Protein 4L5E (pdb70)

Radius of gyration: 9.97 Å; Cα contacts (8 Å, |Δi|>4): 25; chains: 1; bounding box: 21×19×26 Å

Nearest PDB structures (foldseek):
  4l5e-assembly1_A-2  TM=1.013E+00  e=5.249E-06  Aquifex aeolicus VF5
  6p0s-assembly1_B  TM=9.399E-01  e=7.888E-02  Escherichia coli K-12
  6p0u-assembly1_B  TM=9.503E-01  e=1.076E-01  Escherichia coli K-12
  1etv-assembly1_B  TM=9.286E-01  e=1.767E-01  Escherichia coli
  1ety-assembly1_B  TM=9.278E-01  e=2.001E-01  Escherichia coli

Secondary structure (DSSP, 8-state):
---HHHHHHHHHHHHHHHTTT-HHHHHH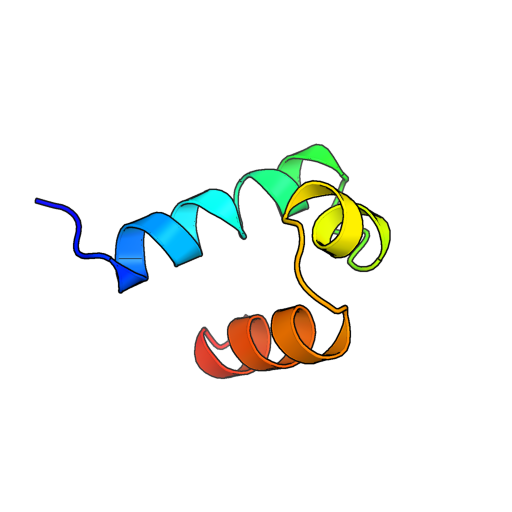HHTS-HHHHHHHHHHHT-

Foldseek 3Di:
DDDPLRVLVVLLVVLCVVVVNPLCVSCVVSVHDSVVSVVSCVVVVD

Solvent-accessible surface area: 3604 Å² total; per-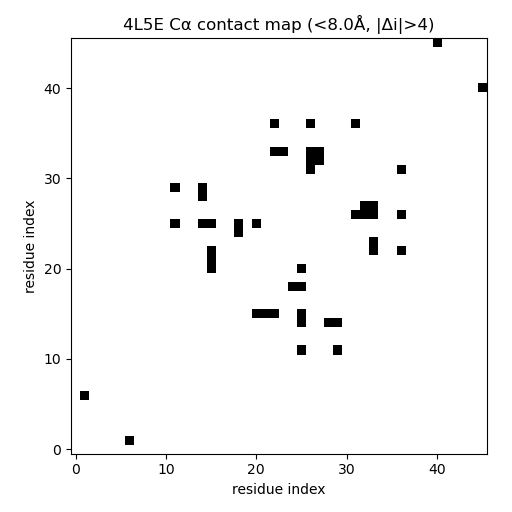residue (Å²): 232,110,58,144,140,64,93,74,63,66,81,4,62,118,3,0,159,104,26,134,103,66,83,110,81,0,2,106,100,37,66,44,60,51,179,34,0,116,108,44,15,147,98,33,71,116

B-factor: mean 19.21, std 9.19, range [7.22, 52.63]

CATH classification: 1.10.10.60

Structure (mmCIF, N/CA/C/O backbone):
data_4L5E
#
_entry.id   4L5E
#
_cell.length_a   33.378
_cell.length_b   62.268
_cell.length_c   54.513
_cell.angle_alpha   90.00
_cell.angle_beta   90.00
_cell.angle_gamma   90.00
#
_symmetry.space_group_name_H-M   'C 2 2 21'
#
loop_
_entity.id
_entity.type
_entity.pdbx_description
1 polymer 'Transcriptional regulator (NtrC family)'
2 non-polymer 'SULFATE ION'
3 water water
#
loop_
_atom_site.group_PDB
_atom_site.id
_atom_site.type_symbol
_atom_site.label_atom_id
_atom_site.label_alt_id
_atom_site.label_comp_id
_atom_site.label_asym_id
_atom_site.label_entity_id
_atom_site.label_seq_id
_atom_site.pdbx_PDB_ins_code
_atom_site.Cartn_x
_atom_site.Cartn_y
_atom_site.Cartn_z
_atom_site.occupancy
_atom_site.B_iso_or_equiv
_atom_site.auth_seq_id
_atom_site.auth_comp_id
_atom_site.auth_asym_id
_atom_site.auth_atom_id
_atom_site.pdbx_PDB_model_num
ATOM 1 N N A HIS A 1 1 ? 11.386 20.661 -19.055 0.53 15.18 393 HIS A N 1
ATOM 2 N N B HIS A 1 1 ? 10.568 21.812 -18.312 0.47 22.56 393 HIS A N 1
ATOM 3 C CA A HIS A 1 1 ? 10.073 20.100 -19.363 0.53 15.07 393 HIS A CA 1
ATOM 4 C CA B HIS A 1 1 ? 9.919 20.635 -18.873 0.47 19.52 393 HIS A CA 1
ATOM 5 C C A HIS A 1 1 ? 9.754 18.950 -18.412 0.53 14.67 393 HIS A C 1
ATOM 6 C C B HIS A 1 1 ? 9.673 19.585 -17.800 0.47 14.77 393 HIS A C 1
ATOM 7 O O A HIS A 1 1 ? 10.614 18.104 -18.150 0.53 13.93 393 HIS A O 1
ATOM 8 O O B HIS A 1 1 ? 10.509 19.369 -16.927 0.47 14.20 393 HIS A O 1
ATOM 33 N N . LYS A 1 2 ? 8.527 18.921 -17.892 1.00 13.32 394 LYS A N 1
ATOM 34 C CA . LYS A 1 2 ? 8.139 17.889 -16.937 1.00 12.95 394 LYS A CA 1
ATOM 35 C C . LYS A 1 2 ? 7.439 16.722 -17.626 1.00 11.67 394 LYS A C 1
ATOM 36 O O . LYS A 1 2 ? 6.444 16.904 -18.333 1.00 12.74 394 LYS A O 1
ATOM 55 N N . SER A 1 3 ? 7.956 15.523 -17.388 1.00 11.77 395 SER A N 1
ATOM 56 C CA . SER A 1 3 ? 7.324 14.289 -17.828 1.00 12.15 395 SER A CA 1
ATOM 57 C C . SER A 1 3 ? 6.044 14.031 -17.052 1.00 11.06 395 SER A C 1
ATOM 58 O O . SER A 1 3 ? 5.813 14.632 -16.004 1.00 10.14 395 SER A O 1
ATOM 66 N N . ILE A 1 4 ? 5.235 13.093 -17.531 1.00 11.52 396 ILE A N 1
ATOM 67 C CA . ILE A 1 4 ? 4.055 12.645 -16.797 1.00 12.34 396 ILE A CA 1
ATOM 68 C C . ILE A 1 4 ? 4.427 12.181 -15.390 1.00 11.85 396 ILE A C 1
ATOM 69 O O . ILE A 1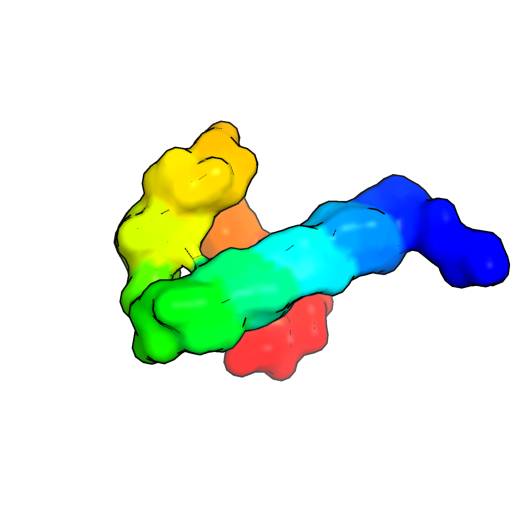 4 ? 3.746 12.506 -14.413 1.00 11.98 396 ILE A O 1
ATOM 85 N N . LYS A 1 5 ? 5.509 11.426 -15.283 1.00 11.88 397 LYS A N 1
ATOM 86 C CA . LYS A 1 5 ? 5.944 10.924 -13.982 1.00 12.18 397 LYS A CA 1
ATOM 87 C C . LYS A 1 5 ? 6.265 12.078 -13.038 1.00 10.79 397 LYS A C 1
ATOM 88 O O . LYS A 1 5 ? 5.911 12.038 -11.855 1.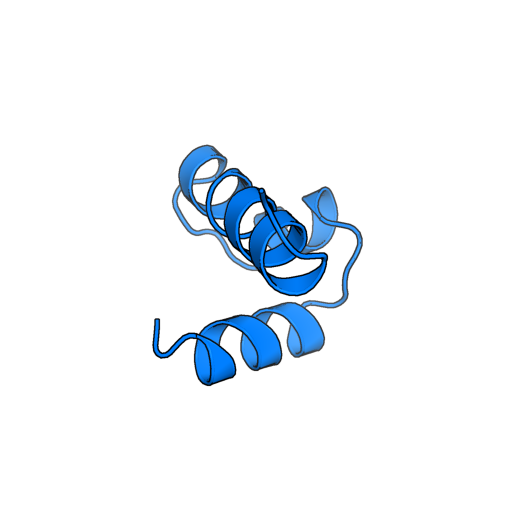00 11.07 397 LYS A O 1
ATOM 107 N N . GLU A 1 6 ? 6.944 13.099 -13.551 1.00 10.09 398 GLU A N 1
ATOM 108 C CA . GLU A 1 6 ? 7.326 14.246 -12.731 1.00 10.69 398 GLU A CA 1
ATOM 109 C C . GLU A 1 6 ? 6.107 15.047 -12.299 1.00 9.91 398 GLU A C 1
ATOM 110 O O . GLU A 1 6 ? 6.009 15.462 -11.148 1.00 10.57 398 GLU A O 1
ATOM 122 N N . ILE A 1 7 ? 5.164 15.246 -13.208 1.00 9.66 399 ILE A N 1
ATOM 123 C CA . ILE A 1 7 ? 3.945 15.958 -12.877 1.00 10.66 399 ILE A CA 1
ATOM 124 C C . ILE A 1 7 ? 3.191 15.242 -11.752 1.00 9.90 399 ILE A C 1
ATOM 125 O O . ILE A 1 7 ? 2.720 15.879 -10.811 1.00 10.02 399 ILE A O 1
ATOM 141 N N . GLU A 1 8 ? 3.085 13.923 -11.839 1.00 8.49 400 GLU A N 1
ATOM 142 C CA . GLU A 1 8 ? 2.419 13.145 -10.792 1.00 9.46 400 GLU A CA 1
ATOM 143 C C . GLU A 1 8 ? 3.154 13.261 -9.450 1.00 8.91 400 GLU A C 1
ATOM 144 O O . GLU A 1 8 ? 2.534 13.501 -8.411 1.00 9.30 400 GLU A O 1
ATOM 156 N N . LYS A 1 9 ? 4.469 13.095 -9.479 1.00 9.21 401 LYS A N 1
ATOM 157 C CA . LYS A 1 9 ? 5.296 13.185 -8.278 1.00 9.66 401 LYS A CA 1
ATOM 158 C C . LYS A 1 9 ? 5.138 14.532 -7.602 1.00 9.85 401 LYS A C 1
ATOM 159 O O . LYS A 1 9 ? 4.968 14.609 -6.378 1.00 9.66 401 LYS A O 1
ATOM 178 N N . GLU A 1 10 ? 5.191 15.601 -8.385 1.00 10.04 402 GLU A N 1
ATOM 179 C CA . GLU A 1 10 ? 5.081 16.941 -7.827 1.00 10.79 402 GLU A CA 1
ATOM 180 C C . GLU A 1 10 ? 3.731 17.147 -7.161 1.00 10.46 402 GLU A C 1
ATOM 181 O O . GLU A 1 10 ? 3.654 17.759 -6.097 1.00 10.44 402 GLU A O 1
ATOM 193 N N . GLU A 1 11 ? 2.658 16.648 -7.773 1.00 9.47 403 GLU A N 1
ATOM 194 C CA . GLU A 1 11 ? 1.329 16.829 -7.176 1.00 8.45 403 GLU A CA 1
ATOM 195 C C . GLU A 1 11 ? 1.168 15.992 -5.902 1.00 7.86 403 GLU A C 1
ATOM 196 O O . GLU A 1 11 ? 0.596 16.458 -4.914 1.00 8.90 403 GLU A O 1
ATOM 208 N N . ILE A 1 12 ? 1.663 14.760 -5.923 1.00 8.08 404 ILE A N 1
ATOM 209 C CA . ILE A 1 12 ? 1.587 13.901 -4.745 1.00 8.43 404 ILE A CA 1
ATOM 210 C C . ILE A 1 12 ? 2.288 14.552 -3.560 1.00 7.82 404 ILE A C 1
ATOM 211 O O . ILE A 1 12 ? 1.751 14.617 -2.453 1.00 8.56 404 ILE A O 1
ATOM 227 N N . ILE A 1 13 ? 3.503 15.032 -3.781 1.00 8.50 405 ILE A N 1
ATOM 228 C CA A ILE A 1 13 ? 4.270 15.645 -2.706 0.67 9.27 405 ILE A CA 1
ATOM 229 C CA B ILE A 1 13 ? 4.268 15.648 -2.702 0.33 9.46 405 ILE A CA 1
ATOM 230 C C . ILE A 1 13 ? 3.656 16.978 -2.250 1.00 8.64 405 ILE A C 1
ATOM 231 O O . ILE A 1 13 ? 3.623 17.278 -1.051 1.00 9.49 405 ILE A O 1
ATOM 260 N N . LYS A 1 14 ? 3.149 17.767 -3.192 1.00 9.44 406 LYS A N 1
ATOM 261 C CA . LYS A 1 14 ? 2.456 19.011 -2.859 1.00 9.12 406 LYS A CA 1
ATOM 262 C C . LYS A 1 14 ? 1.264 18.747 -1.929 1.00 8.53 406 LYS A C 1
ATOM 263 O O . LYS A 1 14 ? 1.086 19.422 -0.913 1.00 10.32 406 LYS A O 1
ATOM 282 N N . VAL A 1 15 ? 0.438 17.770 -2.275 1.00 8.22 407 VAL A N 1
ATOM 283 C CA . VAL A 1 15 ? -0.742 17.478 -1.477 1.00 9.05 407 VAL A CA 1
ATOM 284 C C . VAL A 1 15 ? -0.327 16.942 -0.106 1.00 8.91 407 VAL A C 1
ATOM 285 O O . VAL A 1 15 ? -0.887 17.339 0.903 1.00 9.13 407 VAL A O 1
ATOM 298 N N . LEU A 1 16 ? 0.658 16.056 -0.058 1.00 7.97 408 LEU A N 1
ATOM 299 C CA . LEU A 1 16 ? 1.129 15.558 1.231 1.00 8.12 408 LEU A CA 1
ATOM 300 C C . LEU A 1 16 ? 1.574 16.710 2.123 1.00 9.50 408 LEU A C 1
ATOM 301 O O . LEU A 1 16 ? 1.260 16.721 3.309 1.00 11.08 408 LEU A O 1
ATOM 317 N N . LYS A 1 17 ? 2.285 17.687 1.572 1.00 10.11 409 LYS A N 1
ATOM 318 C CA . LYS A 1 17 ? 2.691 18.853 2.348 1.00 12.35 409 LYS A CA 1
ATOM 319 C C . LYS A 1 17 ? 1.472 19.603 2.884 1.00 13.32 409 LYS A C 1
ATOM 320 O O . LYS A 1 17 ? 1.439 20.000 4.055 1.00 13.45 409 LYS A O 1
ATOM 339 N N . GLU A 1 18 ? 0.465 19.785 2.034 1.00 13.38 410 GLU A N 1
ATOM 340 C CA . GLU A 1 18 ? -0.738 20.533 2.399 1.00 14.76 410 GLU A CA 1
ATOM 341 C C . GLU A 1 18 ? -1.472 19.921 3.585 1.00 12.41 410 GLU A C 1
ATOM 342 O O . GLU A 1 18 ? -2.053 20.646 4.398 1.00 14.11 410 GLU A O 1
ATOM 354 N N . VAL A 1 19 ? -1.463 18.594 3.677 1.00 11.83 411 VAL A N 1
ATOM 355 C CA . VAL A 1 19 ? -2.144 17.902 4.774 1.00 12.32 411 VAL A CA 1
ATOM 356 C C . VAL A 1 19 ? -1.162 17.280 5.774 1.00 11.77 411 VAL A C 1
ATOM 357 O O . VAL A 1 19 ? -1.499 16.332 6.488 1.00 13.39 411 VAL A O 1
ATOM 370 N N . ASN A 1 20 ? 0.037 17.847 5.846 1.00 12.06 412 ASN A N 1
ATOM 371 C CA . ASN A 1 20 ? 1.009 17.480 6.870 1.00 14.63 412 ASN A CA 1
ATOM 372 C C . ASN A 1 20 ? 1.257 15.980 6.899 1.00 12.59 412 ASN A C 1
ATOM 373 O O . ASN A 1 20 ? 1.341 15.356 7.966 1.00 15.23 412 ASN A O 1
ATOM 384 N N . PHE A 1 21 ? 1.359 15.419 5.701 1.00 11.95 413 PHE A N 1
ATOM 385 C CA . PHE A 1 21 ? 1.688 14.018 5.473 1.00 12.68 413 PHE A CA 1
ATOM 386 C C . PHE A 1 21 ? 0.713 13.017 6.073 1.00 11.65 413 PHE A C 1
ATOM 387 O O . PHE A 1 21 ? 1.065 11.876 6.337 1.00 13.20 413 PHE A O 1
ATOM 404 N N . ASN A 1 22 ? -0.534 13.442 6.225 1.00 10.11 414 ASN A N 1
ATOM 405 C CA . ASN A 1 22 ? -1.618 12.519 6.507 1.00 10.81 414 ASN A CA 1
ATOM 406 C C . ASN A 1 22 ? -1.927 11.794 5.199 1.00 10.01 414 ASN A C 1
ATOM 407 O O . ASN A 1 22 ? -2.548 12.347 4.293 1.00 9.83 414 ASN A O 1
ATOM 418 N N A LYS A 1 23 ? -1.462 10.557 5.097 0.52 9.95 415 LYS A N 1
ATOM 419 N N B LYS A 1 23 ? -1.483 10.546 5.104 0.48 9.97 415 LYS A N 1
ATOM 420 C CA A LYS A 1 23 ? -1.535 9.83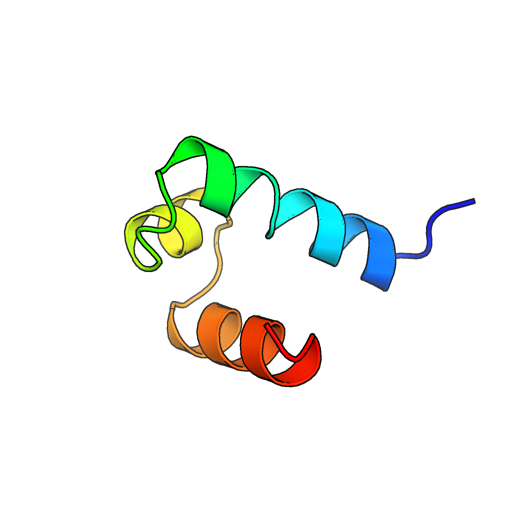3 3.838 0.52 10.45 415 LYS A CA 1
ATOM 421 C CA B LYS A 1 23 ? -1.530 9.811 3.842 0.48 11.00 415 LYS A CA 1
ATOM 422 C C A LYS A 1 23 ? -2.981 9.553 3.428 0.52 9.33 415 LYS A C 1
ATOM 423 C C B LYS A 1 23 ? -2.949 9.427 3.420 0.48 9.82 415 LYS A C 1
ATOM 424 O O A LYS A 1 23 ? -3.335 9.688 2.258 0.52 7.54 415 LYS A O 1
ATOM 425 O O B LYS A 1 23 ? -3.249 9.354 2.230 0.48 9.19 415 LYS A O 1
ATOM 462 N N . LYS A 1 24 ? -3.827 9.186 4.383 1.00 9.42 416 LYS A N 1
ATOM 463 C CA . LYS A 1 24 ? -5.218 8.895 4.070 1.00 10.95 416 LYS A CA 1
ATOM 464 C C . LYS A 1 24 ? -5.891 10.103 3.429 1.00 10.54 416 LYS A C 1
ATOM 465 O O . LYS A 1 24 ? -6.516 9.996 2.375 1.00 10.45 416 LYS A O 1
ATOM 484 N N . LEU A 1 25 ? -5.762 11.262 4.061 1.00 8.86 417 LEU A N 1
ATOM 485 C CA . LEU A 1 25 ? -6.342 12.477 3.507 1.00 8.52 417 LEU A CA 1
ATOM 486 C C . LEU A 1 25 ? -5.735 12.799 2.156 1.00 8.03 417 LEU A C 1
ATOM 487 O O . LEU A 1 25 ? -6.442 13.189 1.233 1.00 8.07 417 LEU A O 1
ATOM 503 N N . ALA A 1 26 ? -4.421 12.658 2.045 1.00 7.93 418 ALA A N 1
ATOM 504 C CA . ALA A 1 26 ? -3.749 12.934 0.782 1.00 7.43 418 ALA A CA 1
ATOM 505 C C . ALA A 1 26 ? -4.313 12.050 -0.323 1.00 7.64 418 ALA A C 1
ATOM 506 O O . ALA A 1 26 ? -4.593 12.530 -1.422 1.00 7.66 418 ALA A O 1
ATOM 513 N N . SER A 1 27 ? -4.491 10.766 -0.040 1.00 7.22 419 SER A N 1
ATOM 514 C CA . SER A 1 27 ? -4.994 9.844 -1.045 1.00 9.07 419 SER A CA 1
ATOM 515 C C . SER A 1 27 ? -6.389 10.263 -1.501 1.00 8.62 419 SER A C 1
ATOM 516 O O . SER A 1 27 ? -6.693 10.198 -2.700 1.00 9.96 419 SER A O 1
ATOM 524 N N . GLU A 1 28 ? -7.219 10.724 -0.567 1.00 8.54 420 GLU A N 1
ATOM 525 C CA . GLU A 1 28 ? -8.575 11.147 -0.909 1.00 9.34 420 GLU A CA 1
ATOM 526 C C . GLU A 1 28 ? -8.551 12.390 -1.796 1.00 9.67 420 GLU A C 1
ATOM 527 O O . GLU A 1 28 ? -9.341 12.511 -2.730 1.00 11.90 420 GLU A O 1
ATOM 539 N N . ILE A 1 29 ? -7.634 13.306 -1.515 1.00 7.97 421 ILE A N 1
ATOM 540 C CA . ILE A 1 29 ? -7.511 14.531 -2.307 1.00 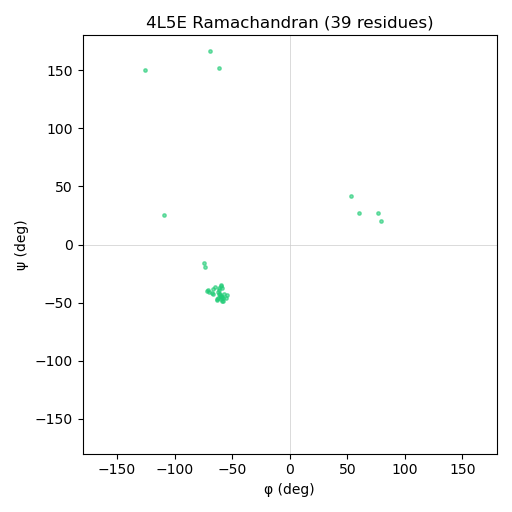9.07 421 ILE A CA 1
ATOM 541 C C . ILE A 1 29 ? -6.950 14.249 -3.703 1.00 8.67 421 ILE A C 1
ATOM 542 O O . ILE A 1 29 ? -7.377 14.846 -4.701 1.00 10.48 421 ILE A O 1
ATOM 558 N N . LEU A 1 30 ? -5.990 13.334 -3.773 1.00 7.97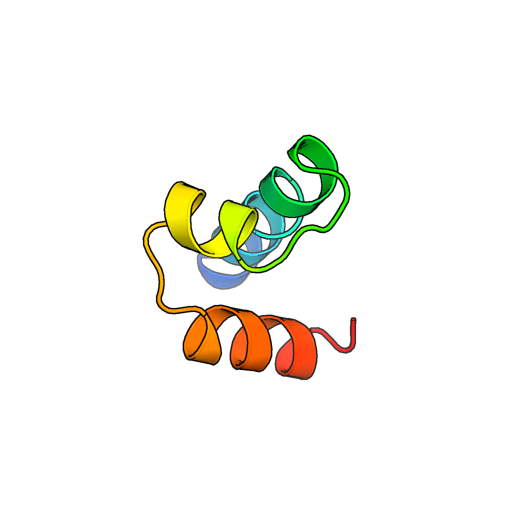 422 LEU A N 1
ATOM 559 C CA . LEU A 1 30 ? -5.349 12.955 -5.037 1.00 9.17 422 LEU A CA 1
ATOM 560 C C . LEU A 1 30 ? -6.248 12.091 -5.937 1.00 9.16 422 LEU A C 1
ATOM 561 O O . LEU A 1 30 ? -6.013 11.966 -7.145 1.00 9.77 422 LEU A O 1
ATOM 577 N N . GLY A 1 31 ? -7.271 11.484 -5.351 1.00 9.86 423 GLY A N 1
ATOM 578 C CA . GLY A 1 31 ? -8.159 10.621 -6.097 1.00 10.38 423 GLY A CA 1
ATOM 579 C C . GLY A 1 31 ? -7.581 9.255 -6.391 1.00 12.12 423 GLY A C 1
ATOM 580 O O . GLY A 1 31 ? -7.961 8.619 -7.376 1.00 14.39 423 GLY A O 1
ATOM 584 N N . ILE A 1 32 ? -6.674 8.794 -5.534 1.00 12.39 424 ILE A N 1
ATOM 585 C CA . ILE A 1 32 ? -6.065 7.481 -5.695 1.00 12.64 424 ILE A CA 1
ATOM 586 C C . ILE A 1 32 ? -6.236 6.671 -4.416 1.00 13.83 424 ILE A C 1
ATOM 587 O O . ILE A 1 32 ? -6.287 7.245 -3.320 1.00 14.13 424 ILE A O 1
ATOM 603 N N . PRO A 1 33 ? -6.315 5.339 -4.543 1.00 14.99 425 PRO A N 1
ATOM 604 C CA . PRO A 1 33 ? -6.405 4.492 -3.350 1.00 15.21 425 PRO A CA 1
ATOM 605 C C . PRO A 1 33 ? -5.174 4.646 -2.470 1.00 13.61 425 PRO A C 1
ATOM 606 O O . PRO A 1 33 ? -4.089 4.945 -2.970 1.00 11.81 425 PRO A O 1
ATOM 617 N N . LEU A 1 34 ? -5.339 4.435 -1.172 1.00 13.31 426 LEU A N 1
ATOM 618 C CA . LEU A 1 34 ? -4.227 4.545 -0.248 1.00 13.73 426 LEU A CA 1
ATOM 619 C C . LEU A 1 34 ? -3.102 3.573 -0.621 1.00 11.85 426 LEU A C 1
ATOM 620 O O . LEU A 1 34 ? -1.929 3.923 -0.531 1.00 12.42 426 LEU A O 1
ATOM 636 N N . ARG A 1 35 ? -3.448 2.371 -1.075 1.00 11.92 427 ARG A N 1
ATOM 637 C CA . ARG A 1 35 ? -2.431 1.400 -1.482 1.00 12.56 427 ARG A CA 1
ATOM 638 C C . ARG A 1 35 ? -1.566 1.934 -2.625 1.00 12.98 427 ARG A C 1
ATOM 639 O O . ARG A 1 35 ? -0.375 1.644 -2.693 1.00 13.81 427 ARG A O 1
ATOM 660 N N . THR A 1 36 ? -2.172 2.705 -3.519 1.00 11.55 428 THR A N 1
ATOM 661 C CA . THR A 1 36 ? -1.456 3.279 -4.655 1.00 10.90 428 THR A CA 1
ATOM 662 C C . THR A 1 36 ? -0.527 4.396 -4.186 1.00 10.65 428 THR A C 1
ATOM 663 O O . THR A 1 36 ? 0.602 4.508 -4.656 1.00 11.50 428 THR A O 1
ATOM 674 N N . LEU A 1 37 ? -0.988 5.212 -3.244 1.00 9.53 429 LEU A N 1
ATOM 675 C CA . LEU A 1 37 ? -0.112 6.219 -2.652 1.00 10.40 429 LEU A CA 1
ATOM 676 C C . LEU A 1 37 ? 1.103 5.555 -1.991 1.00 11.12 429 LEU A C 1
ATOM 677 O O . LEU A 1 37 ? 2.235 6.000 -2.173 1.00 11.30 429 LEU A O 1
ATOM 693 N N . TYR A 1 38 ? 0.873 4.490 -1.231 1.00 10.74 430 TYR A N 1
ATOM 694 C CA . TYR A 1 38 ? 1.971 3.750 -0.615 1.00 11.69 430 TYR A CA 1
ATOM 695 C C . TYR A 1 38 ? 2.977 3.295 -1.675 1.00 12.53 430 TYR A C 1
ATOM 696 O O . TYR A 1 38 ? 4.186 3.429 -1.509 1.00 12.52 430 TYR A O 1
ATOM 714 N N . LYS A 1 39 ? 2.460 2.752 -2.769 1.00 11.66 431 LYS A N 1
ATOM 715 C CA . LYS A 1 39 ? 3.305 2.243 -3.844 1.00 13.99 431 LYS A CA 1
ATOM 716 C C . LYS A 1 39 ? 4.148 3.358 -4.462 1.00 12.80 431 LYS A C 1
ATOM 717 O O . LYS A 1 39 ? 5.344 3.187 -4.674 1.00 14.25 431 LYS A O 1
ATOM 725 N N . ARG A 1 40 ? 3.527 4.498 -4.745 1.00 11.70 432 ARG A N 1
ATOM 726 C CA . ARG A 1 40 ? 4.249 5.639 -5.303 1.00 12.86 432 ARG A CA 1
ATOM 727 C C . ARG A 1 40 ? 5.357 6.103 -4.365 1.00 12.24 432 ARG A C 1
ATOM 728 O O . ARG A 1 40 ? 6.476 6.339 -4.799 1.00 13.27 432 ARG A O 1
ATOM 749 N N . LEU A 1 41 ? 5.049 6.247 -3.081 1.00 12.20 433 LEU A N 1
ATOM 750 C CA . LEU A 1 41 ? 6.042 6.756 -2.135 1.00 11.99 433 LEU A CA 1
ATOM 751 C C . LEU A 1 41 ? 7.219 5.796 -2.003 1.00 13.67 433 LEU A C 1
ATOM 752 O O . LEU A 1 41 ? 8.367 6.221 -1.861 1.00 15.34 433 LEU A O 1
ATOM 768 N N . LYS A 1 42 ? 6.933 4.501 -2.055 1.00 13.23 434 LYS A N 1
ATOM 769 C CA . LYS A 1 42 ? 7.981 3.493 -2.029 1.00 17.22 434 LYS A CA 1
ATOM 770 C C . LYS A 1 42 ? 8.865 3.647 -3.262 1.00 18.56 434 LYS A C 1
ATOM 771 O O . LYS A 1 42 ? 10.094 3.635 -3.162 1.00 18.06 434 LYS A O 1
ATOM 790 N N . GLU A 1 43 ? 8.239 3.796 -4.425 1.00 16.38 435 GLU A N 1
ATOM 791 C CA . GLU A 1 43 ? 8.988 3.952 -5.669 1.00 18.01 435 GLU A CA 1
ATOM 792 C C . GLU A 1 43 ? 9.859 5.209 -5.635 1.00 18.97 435 GLU A C 1
ATOM 793 O O . GLU A 1 43 ? 10.983 5.204 -6.144 1.00 20.73 435 GLU A O 1
ATOM 805 N N . TYR A 1 44 ? 9.349 6.277 -5.025 1.00 16.09 436 TYR A N 1
ATOM 806 C CA . TYR A 1 44 ? 10.092 7.534 -4.926 1.00 16.08 436 TYR A CA 1
ATOM 807 C C . TYR A 1 44 ? 11.215 7.459 -3.886 1.00 16.95 436 TYR A C 1
ATOM 808 O O . TYR A 1 44 ? 12.101 8.311 -3.862 1.00 18.28 436 TYR A O 1
ATOM 826 N N . GLY A 1 45 ? 11.170 6.451 -3.020 1.00 17.43 437 GLY A N 1
ATOM 827 C CA . GLY A 1 45 ? 12.173 6.291 -1.979 1.00 19.11 437 GLY A CA 1
ATOM 828 C C . GLY A 1 45 ? 11.943 7.212 -0.794 1.00 18.54 437 GLY A C 1
ATOM 829 O O . GLY A 1 45 ? 12.853 7.460 -0.004 1.00 22.21 437 GLY A O 1
ATOM 833 N N . ILE A 1 46 ? 10.712 7.693 -0.664 1.00 17.99 438 ILE A N 1
ATOM 834 C CA . ILE A 1 46 ? 10.354 8.675 0.351 1.00 20.91 438 ILE A CA 1
ATOM 835 C C . ILE A 1 46 ? 9.669 8.011 1.538 1.00 26.58 438 ILE A C 1
ATOM 836 O O . ILE A 1 46 ? 9.880 8.399 2.688 0.80 29.45 438 ILE A O 1
#

Organism: Aquifex aeolicus (strain VF5) (NCBI:txid224324)

Sequence (46 aa):
HHKSIKEIEKEEIIIKVLKEVNFNKKKLASEILGIPLRTLYKRLKEYGI

InterPro domains:
  IPR001789 Signal transduction response regulator, receiver domain [PF00072] (3-111)
  IPR001789 Signal transduction response regulator, receiver domain [PS50110] (2-116)
  IPR001789 Signal transduction response regulator, receiver domain [SM00448] (1-112)
  IPR002078 RNA polymerase sigma factor 54 interaction domain [PF00158] (141-306)
  IPR002078 RNA polymerase sigma factor 54 interaction domain [PS50045] (139-368)
  IPR002197 DNA binding HTH domain, Fis-type [PF02954] (396-436)
  IPR002197 DNA binding HTH domain, Fis-type [PR01590] (402-419)
  IPR002197 DNA binding HTH domain, Fis-type [PR01590] (419-439)
  IPR003593 AAA+ ATPase domain [SM00382] (159-302)
  IPR009057 Homedomain-like superfamily [SSF46689] (352-438)
  IPR011006 CheY-like superfamily [SSF52172] (1-184)
  IPR025662 Sigma-54 interaction domain, ATP-binding site 1 [PS00675] (163-176)
  IPR025943 Sigma-54 interaction domain, ATP-binding site 2 [PS00676] (225-240)
  IPR027417 P-loo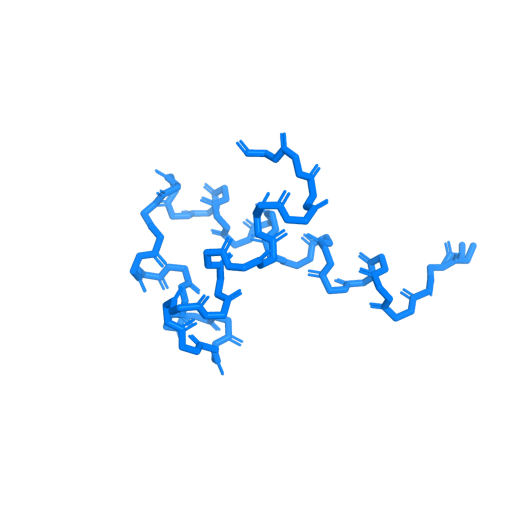p containing nucleoside triphosphate hydrolase [G3DSA:3.40.50.300] (139-311)
  IPR027417 P-loop containing nucleoside triphosphate hydrolase [SSF52540] (140-380)
  IPR058031 NorR-like, AAA+ ATPase lid domain [PF25601] (311-388)

GO terms:
  GO:0042802 identical protein binding (F, IPI)
  GO:0005515 protein binding (F, IPI)